Protein AF-A0A958XTE1-F1 (afdb_monomer_lite)

pLDDT: mean 89.42, std 10.59, range [41.0, 96.81]

Secondary structure (DSSP, 8-state):
------HHHHHHHHHHHHHHHHHH-HHHHHHHHHHHHHHHHHHHHHHHHHHHHS-----HHHHHHHHHHHHHHHHHHHHHHHHTTT--GGG--

Foldseek 3Di:
DPPPDDLVNVLVVLLVVLLVVCVVAVVVSVVCLVPVLVVLVVVLVVVVVVCVVPVPVDPVVVSSSSVSNNVSSVVSNVVSCVVVVNDHPVVVD

Radius of gyration: 15.78 Å; chains: 1; bounding box: 37×37×41 Å

Structure (mmCIF, N/CA/C/O backbone):
data_AF-A0A958XTE1-F1
#
_entry.id   AF-A0A958XTE1-F1
#
loop_
_atom_site.group_PDB
_atom_site.id
_atom_site.type_symbol
_atom_site.label_atom_id
_atom_site.label_alt_id
_atom_site.label_comp_id
_atom_site.label_asym_id
_atom_site.label_entity_id
_atom_site.label_seq_id
_atom_site.pdbx_PDB_ins_code
_atom_site.Cartn_x
_atom_site.Cartn_y
_atom_site.Cartn_z
_atom_site.occupancy
_atom_site.B_iso_or_equiv
_atom_site.auth_seq_id
_atom_site.auth_comp_id
_atom_site.auth_asym_id
_atom_site.auth_atom_id
_atom_site.pdbx_PDB_model_num
ATOM 1 N N . MET A 1 1 ? -6.980 25.183 2.218 1.00 41.00 1 MET A N 1
ATOM 2 C CA . MET A 1 1 ? -7.308 23.981 1.419 1.00 41.00 1 MET A CA 1
ATOM 3 C C . MET A 1 1 ? -8.043 22.988 2.307 1.00 41.00 1 MET A C 1
ATOM 5 O O . MET A 1 1 ? -7.420 22.388 3.170 1.00 41.00 1 MET A O 1
ATOM 9 N N . ASN A 1 2 ? -9.360 22.848 2.141 1.00 42.78 2 ASN A N 1
ATOM 10 C CA . ASN A 1 2 ? -10.143 21.822 2.838 1.00 42.78 2 ASN A CA 1
ATOM 11 C C . ASN A 1 2 ? -9.973 20.488 2.096 1.00 42.78 2 ASN A C 1
ATOM 13 O O . ASN A 1 2 ? -10.787 20.153 1.241 1.00 42.78 2 ASN A O 1
ATOM 17 N N . LEU A 1 3 ? -8.895 19.753 2.373 1.00 53.62 3 LEU A N 1
ATOM 18 C CA . LEU A 1 3 ? -8.659 18.437 1.774 1.00 53.62 3 LEU A CA 1
ATOM 19 C C . LEU A 1 3 ? -9.589 17.399 2.421 1.00 53.62 3 LEU A C 1
ATOM 21 O O . LEU A 1 3 ? -9.218 16.697 3.359 1.00 53.62 3 LEU A O 1
ATOM 25 N N . ARG A 1 4 ? -10.828 17.306 1.929 1.00 66.06 4 ARG A N 1
ATOM 26 C CA . ARG A 1 4 ? -11.702 16.154 2.184 1.00 66.06 4 ARG A CA 1
ATOM 27 C C . ARG A 1 4 ? -11.349 15.045 1.192 1.00 66.06 4 ARG A C 1
ATOM 29 O O . ARG A 1 4 ? -12.106 14.806 0.262 1.00 66.06 4 ARG A O 1
ATOM 36 N N . LEU A 1 5 ? -10.192 14.410 1.382 1.00 72.19 5 LEU A N 1
ATOM 37 C CA . LEU A 1 5 ? -9.776 13.295 0.530 1.00 72.19 5 LEU A CA 1
ATOM 38 C C . LEU A 1 5 ? -10.685 12.083 0.764 1.00 72.19 5 LEU A C 1
ATOM 40 O O . LEU A 1 5 ? -10.908 11.662 1.909 1.00 72.19 5 LEU A O 1
ATOM 44 N N . SER A 1 6 ? -11.219 11.542 -0.327 1.00 86.44 6 SER A N 1
ATOM 45 C CA . SER A 1 6 ? -11.983 10.295 -0.323 1.00 86.44 6 SER A CA 1
ATOM 46 C C . SER A 1 6 ? -11.068 9.110 0.000 1.00 86.44 6 SER A C 1
ATOM 48 O O . SER A 1 6 ? -9.875 9.133 -0.295 1.00 86.44 6 SER A O 1
ATOM 50 N N . LEU A 1 7 ? -11.621 8.038 0.577 1.00 85.56 7 LEU A N 1
ATOM 51 C CA . LEU A 1 7 ? -10.873 6.795 0.826 1.00 85.56 7 LEU A CA 1
ATOM 52 C C . LEU A 1 7 ? -10.244 6.237 -0.462 1.00 85.56 7 LEU A C 1
ATOM 54 O O . LEU A 1 7 ? -9.138 5.710 -0.421 1.00 85.56 7 LEU A O 1
ATOM 58 N N . LEU A 1 8 ? -10.927 6.405 -1.599 1.00 88.38 8 LEU A N 1
ATOM 59 C CA . LEU A 1 8 ? -10.429 5.981 -2.907 1.00 88.38 8 LEU A CA 1
ATOM 60 C C . LEU A 1 8 ? -9.219 6.814 -3.348 1.00 88.38 8 LEU A C 1
ATOM 62 O O . LEU A 1 8 ? -8.245 6.257 -3.836 1.00 88.38 8 LEU A O 1
ATOM 66 N N . GLU A 1 9 ? -9.248 8.132 -3.147 1.00 90.25 9 GLU A N 1
ATOM 67 C CA . GLU A 1 9 ? -8.130 9.014 -3.513 1.00 90.25 9 GLU A CA 1
ATOM 68 C C . GLU A 1 9 ? -6.883 8.706 -2.682 1.00 90.25 9 GLU A C 1
ATOM 70 O O . GLU A 1 9 ? -5.784 8.666 -3.226 1.00 90.25 9 GLU A O 1
ATOM 75 N N . ILE A 1 10 ? -7.058 8.434 -1.383 1.00 90.38 10 ILE A N 1
ATOM 76 C CA . ILE A 1 10 ? -5.962 8.020 -0.496 1.00 90.38 10 ILE A CA 1
ATOM 77 C C . ILE A 1 10 ? -5.350 6.711 -0.997 1.00 90.38 10 ILE A C 1
ATOM 79 O O . ILE A 1 10 ? -4.139 6.625 -1.164 1.00 90.38 10 ILE A O 1
ATOM 83 N N . PHE A 1 11 ? -6.191 5.723 -1.306 1.00 93.00 11 PHE A N 1
ATOM 84 C CA . PHE A 1 11 ? -5.736 4.447 -1.847 1.00 93.00 11 PHE A CA 1
ATOM 85 C C . PHE A 1 11 ? -4.972 4.608 -3.168 1.00 93.00 11 PHE A C 1
ATOM 87 O O . PHE A 1 11 ? -3.893 4.044 -3.325 1.00 93.00 11 PHE A O 1
ATOM 94 N N . LEU A 1 12 ? -5.488 5.407 -4.107 1.00 94.38 12 LEU A N 1
ATOM 95 C CA . LEU A 1 12 ? -4.805 5.658 -5.378 1.00 94.38 12 LEU A CA 1
ATOM 96 C C . LEU A 1 12 ? -3.457 6.356 -5.181 1.00 94.38 12 LEU A C 1
ATOM 98 O O . LEU A 1 12 ? -2.487 5.996 -5.844 1.00 94.38 12 LEU A O 1
ATOM 102 N N . LEU A 1 13 ? -3.378 7.326 -4.268 1.00 94.69 13 LEU A N 1
ATOM 103 C CA . LEU A 1 13 ? -2.116 7.983 -3.932 1.00 94.69 13 LEU A CA 1
ATOM 104 C C . LEU A 1 13 ? -1.103 6.989 -3.358 1.00 94.69 13 LEU A C 1
ATOM 106 O O . LEU A 1 13 ? 0.050 6.995 -3.784 1.00 94.69 13 LEU A O 1
ATOM 110 N N . GLU A 1 14 ? -1.523 6.108 -2.450 1.00 94.50 14 GLU A N 1
ATOM 111 C CA . GLU A 1 14 ? -0.654 5.057 -1.917 1.00 94.50 14 GLU A CA 1
ATOM 112 C C . GLU A 1 14 ? -0.174 4.100 -3.016 1.00 94.50 14 GLU A C 1
ATOM 114 O O . GLU A 1 14 ? 1.017 3.799 -3.077 1.00 94.50 14 GLU A O 1
ATOM 119 N N . VAL A 1 15 ? -1.058 3.678 -3.929 1.00 95.94 15 VAL A N 1
ATOM 120 C CA . VAL A 1 15 ? -0.692 2.830 -5.078 1.00 95.94 15 VAL A CA 1
ATOM 121 C C . VAL A 1 15 ? 0.357 3.514 -5.953 1.00 95.94 15 VAL A C 1
ATOM 123 O O . VAL A 1 15 ? 1.340 2.876 -6.330 1.00 95.94 15 VAL A O 1
ATOM 126 N N . ILE A 1 16 ? 0.191 4.808 -6.249 1.00 96.69 16 ILE A N 1
ATOM 127 C CA . ILE A 1 16 ? 1.156 5.585 -7.042 1.00 96.69 16 ILE A CA 1
ATOM 128 C C . ILE A 1 16 ? 2.516 5.631 -6.341 1.00 96.69 16 ILE A C 1
ATOM 130 O O . ILE A 1 16 ? 3.534 5.357 -6.973 1.00 96.69 16 ILE A O 1
ATOM 134 N N . VAL A 1 17 ? 2.544 5.935 -5.040 1.00 96.19 17 VAL A N 1
ATOM 135 C CA . VAL A 1 17 ? 3.790 5.965 -4.256 1.00 96.19 17 VAL A CA 1
ATOM 136 C C . VAL A 1 17 ? 4.481 4.604 -4.296 1.00 96.19 17 VAL A C 1
ATOM 138 O O . VAL A 1 17 ? 5.676 4.528 -4.575 1.00 96.19 17 VAL A O 1
ATOM 141 N N . TRP A 1 18 ? 3.732 3.521 -4.090 1.00 96.81 18 TRP A N 1
ATOM 142 C CA . TRP A 1 18 ? 4.281 2.172 -4.162 1.00 96.81 18 TRP A CA 1
ATOM 143 C C . TRP A 1 18 ? 4.778 1.810 -5.559 1.00 96.81 18 TRP A C 1
ATOM 145 O O . TRP A 1 18 ? 5.853 1.230 -5.675 1.00 96.81 18 TRP A O 1
ATOM 155 N N . LEU A 1 19 ? 4.065 2.186 -6.622 1.00 96.56 19 LEU A N 1
ATOM 156 C CA . LEU A 1 19 ? 4.516 1.959 -7.997 1.00 96.56 19 LEU A CA 1
ATOM 157 C C . LEU A 1 19 ? 5.843 2.664 -8.283 1.00 96.56 19 LEU A C 1
ATOM 159 O O . LEU A 1 19 ? 6.711 2.074 -8.918 1.00 96.56 19 LEU A O 1
ATOM 163 N N . VAL A 1 20 ? 6.031 3.887 -7.782 1.00 96.81 20 VAL A N 1
ATOM 164 C CA . VAL A 1 20 ? 7.320 4.586 -7.893 1.00 96.81 20 VAL A CA 1
ATOM 165 C C . VAL A 1 20 ? 8.426 3.785 -7.201 1.00 96.81 20 VAL A C 1
ATOM 167 O O . VAL A 1 20 ? 9.489 3.609 -7.784 1.00 96.81 20 VAL A O 1
ATOM 170 N N . ILE A 1 21 ? 8.179 3.238 -6.007 1.00 96.12 21 ILE A N 1
ATOM 171 C CA . ILE A 1 21 ? 9.163 2.401 -5.296 1.00 96.12 21 ILE A CA 1
ATOM 172 C C . ILE A 1 21 ? 9.497 1.138 -6.107 1.00 96.12 21 ILE A C 1
ATOM 174 O O . ILE A 1 21 ? 10.674 0.835 -6.293 1.00 96.12 21 ILE A O 1
ATOM 178 N N . TRP A 1 22 ? 8.482 0.450 -6.639 1.00 95.81 22 TRP A N 1
ATOM 179 C CA . TRP A 1 22 ? 8.641 -0.725 -7.507 1.00 95.81 22 TRP A CA 1
ATOM 180 C C . TRP A 1 22 ? 9.454 -0.429 -8.773 1.00 95.81 22 TRP A C 1
ATOM 182 O O . TRP A 1 22 ? 10.293 -1.233 -9.166 1.00 95.81 22 TRP A O 1
ATOM 192 N N . LEU A 1 23 ? 9.246 0.737 -9.389 1.00 93.88 23 LEU A N 1
ATOM 193 C CA . LEU A 1 23 ? 9.986 1.174 -10.576 1.00 93.88 23 LEU A CA 1
ATOM 194 C C . LEU A 1 23 ? 11.437 1.570 -10.269 1.00 93.88 23 LEU A C 1
ATOM 196 O O . LEU A 1 23 ? 12.297 1.412 -11.131 1.00 93.88 23 LEU A O 1
ATOM 200 N N . LEU A 1 24 ? 11.712 2.103 -9.074 1.00 95.19 24 LEU A N 1
ATOM 201 C CA . LEU A 1 24 ? 13.060 2.509 -8.670 1.00 95.19 24 LEU A CA 1
ATOM 202 C C . LEU A 1 24 ? 13.937 1.312 -8.295 1.00 95.19 24 LEU A C 1
ATOM 204 O O . LEU A 1 24 ? 15.110 1.274 -8.663 1.00 95.19 24 LEU A O 1
ATOM 208 N N . ASN A 1 25 ? 13.395 0.374 -7.515 1.00 94.38 25 ASN A N 1
ATOM 209 C CA . ASN A 1 25 ? 14.114 -0.817 -7.078 1.00 94.38 25 ASN A CA 1
ATOM 210 C C . ASN A 1 25 ? 13.123 -1.916 -6.669 1.00 94.38 25 ASN A C 1
ATOM 212 O O . ASN A 1 25 ? 12.522 -1.875 -5.593 1.00 94.38 25 ASN A O 1
ATOM 216 N N . ASP A 1 26 ? 12.987 -2.921 -7.523 1.00 94.38 26 ASP A N 1
ATOM 217 C CA . ASP A 1 26 ? 12.063 -4.041 -7.367 1.00 94.38 26 ASP A CA 1
ATOM 218 C C . ASP A 1 26 ? 12.423 -4.957 -6.185 1.00 94.38 26 ASP A C 1
ATOM 220 O O . ASP A 1 26 ? 11.530 -5.442 -5.487 1.00 94.38 26 ASP A O 1
ATOM 224 N N . TYR A 1 27 ? 13.713 -5.137 -5.886 1.00 94.56 27 TYR A N 1
ATOM 225 C CA . TYR A 1 27 ? 14.170 -5.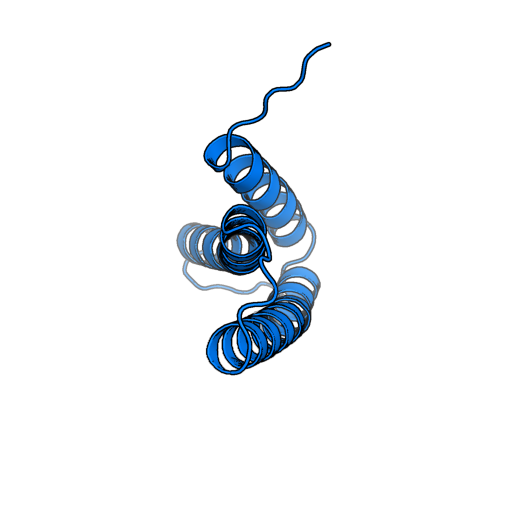887 -4.711 1.00 94.56 27 TYR A CA 1
ATOM 226 C C . TYR A 1 27 ? 13.727 -5.222 -3.401 1.00 94.56 27 TYR A C 1
ATOM 228 O O . TYR A 1 27 ? 13.084 -5.848 -2.552 1.00 94.56 27 TYR A O 1
ATOM 236 N N . MET A 1 28 ? 14.018 -3.928 -3.246 1.00 95.75 28 MET A N 1
ATOM 237 C CA . MET A 1 28 ? 13.607 -3.158 -2.071 1.00 95.75 28 MET A CA 1
ATOM 238 C C . MET A 1 28 ? 12.083 -3.082 -1.963 1.00 95.75 28 MET A C 1
ATOM 240 O O . MET A 1 28 ? 11.541 -3.256 -0.871 1.00 95.75 28 MET A O 1
ATOM 244 N N . ALA A 1 29 ? 11.386 -2.867 -3.081 1.00 95.69 29 ALA A N 1
ATOM 245 C CA . ALA A 1 29 ? 9.929 -2.821 -3.117 1.00 95.69 29 ALA A CA 1
ATOM 246 C C . ALA A 1 29 ? 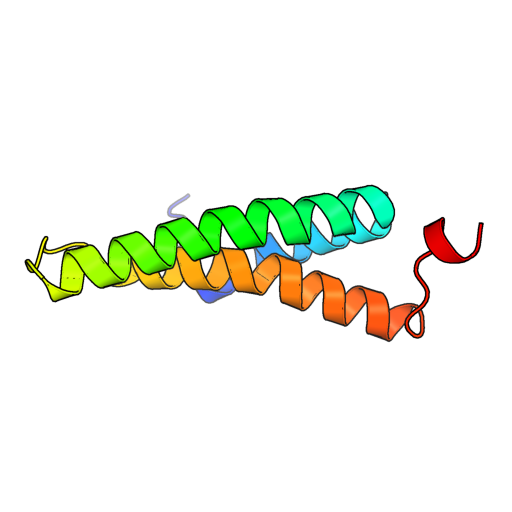9.300 -4.144 -2.666 1.00 95.69 29 ALA A C 1
ATOM 248 O O . ALA A 1 29 ? 8.355 -4.137 -1.874 1.00 95.69 29 ALA A O 1
ATOM 249 N N . THR A 1 30 ? 9.860 -5.272 -3.109 1.00 94.81 30 THR A N 1
ATOM 250 C CA . THR A 1 30 ? 9.428 -6.613 -2.704 1.00 94.81 30 THR A CA 1
ATOM 251 C C . THR A 1 30 ? 9.596 -6.797 -1.196 1.00 94.81 30 THR A C 1
ATOM 253 O O . THR A 1 30 ? 8.631 -7.124 -0.503 1.00 94.81 30 THR A O 1
ATOM 256 N N . LEU A 1 31 ? 10.788 -6.515 -0.657 1.00 95.69 31 LEU A N 1
ATOM 257 C CA . LEU A 1 31 ? 11.062 -6.637 0.779 1.00 95.69 31 LEU A CA 1
ATOM 258 C C . LEU A 1 31 ? 10.131 -5.767 1.629 1.00 95.69 31 LEU A C 1
ATOM 260 O O . LEU A 1 31 ? 9.586 -6.238 2.632 1.00 95.69 31 LEU A O 1
ATOM 264 N N . LEU A 1 32 ? 9.928 -4.511 1.227 1.00 95.94 32 LEU A N 1
ATOM 265 C CA . LEU A 1 32 ? 9.046 -3.583 1.929 1.00 95.94 32 LEU A CA 1
ATOM 266 C C . LEU A 1 32 ? 7.585 -4.034 1.854 1.00 95.94 32 LEU A C 1
ATOM 268 O O . LEU A 1 32 ? 6.902 -4.002 2.874 1.00 95.94 32 LEU A O 1
ATOM 272 N N . THR A 1 33 ? 7.123 -4.498 0.690 1.00 95.31 33 THR A N 1
ATOM 273 C CA . THR A 1 33 ? 5.755 -5.003 0.496 1.00 95.31 33 THR A CA 1
ATOM 274 C C . THR A 1 33 ? 5.468 -6.169 1.438 1.00 95.31 33 THR A C 1
ATOM 276 O O . THR A 1 33 ? 4.464 -6.151 2.148 1.00 95.31 33 THR A O 1
ATOM 279 N N . PHE A 1 34 ? 6.370 -7.152 1.515 1.00 95.62 34 PHE A N 1
ATOM 280 C CA . PHE A 1 34 ? 6.196 -8.295 2.414 1.00 95.62 34 PHE A CA 1
ATOM 281 C C . PHE A 1 34 ? 6.302 -7.904 3.889 1.00 95.62 34 PHE A C 1
ATOM 283 O O . PHE A 1 34 ? 5.456 -8.302 4.688 1.00 95.62 34 PHE A O 1
ATOM 290 N N . THR A 1 35 ? 7.311 -7.114 4.259 1.00 96.06 35 THR A N 1
ATOM 291 C CA . THR A 1 35 ? 7.582 -6.792 5.667 1.00 96.06 35 THR A CA 1
ATOM 292 C C . THR A 1 35 ? 6.517 -5.862 6.239 1.00 96.06 35 THR A C 1
ATOM 294 O O . THR A 1 35 ? 5.908 -6.170 7.263 1.00 96.06 35 THR A O 1
ATOM 297 N N . LEU A 1 36 ? 6.243 -4.740 5.566 1.00 94.69 36 LEU A N 1
ATOM 298 C CA . LEU A 1 36 ? 5.221 -3.794 6.012 1.00 94.69 36 LEU A CA 1
ATOM 299 C C . LEU A 1 36 ? 3.826 -4.400 5.877 1.00 94.69 36 LEU A C 1
ATOM 301 O O . LEU A 1 36 ? 3.026 -4.259 6.797 1.00 94.69 36 LEU A O 1
ATOM 305 N N . GLY A 1 37 ? 3.554 -5.133 4.793 1.00 94.12 37 GLY A N 1
ATOM 306 C CA . GLY A 1 37 ? 2.290 -5.842 4.615 1.00 94.12 37 GLY A CA 1
ATOM 307 C C . GLY A 1 37 ? 2.011 -6.813 5.761 1.00 94.12 37 GLY A C 1
ATOM 308 O O . GLY A 1 37 ? 0.930 -6.769 6.343 1.00 94.12 37 GLY A O 1
ATOM 309 N N . ALA A 1 38 ? 2.995 -7.629 6.154 1.00 95.00 38 ALA A N 1
ATOM 310 C CA . ALA A 1 38 ? 2.855 -8.562 7.271 1.00 95.00 38 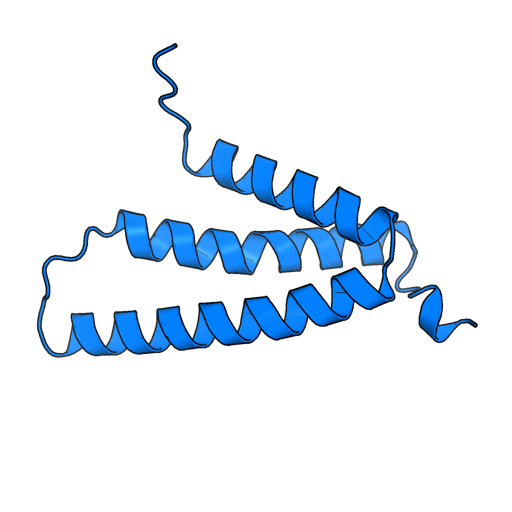ALA A CA 1
ATOM 311 C C . ALA A 1 38 ? 2.644 -7.849 8.616 1.00 95.00 38 ALA A C 1
ATOM 313 O O . ALA A 1 38 ? 1.769 -8.247 9.385 1.00 95.00 38 ALA A O 1
ATOM 314 N N . ILE A 1 39 ? 3.402 -6.780 8.892 1.00 96.00 39 ILE A N 1
ATOM 315 C CA . ILE A 1 39 ? 3.260 -5.996 10.129 1.00 96.00 39 ILE A CA 1
ATOM 316 C C . ILE A 1 39 ? 1.865 -5.372 10.209 1.00 96.00 39 ILE A C 1
ATOM 318 O O . ILE A 1 39 ? 1.167 -5.547 11.207 1.00 96.00 39 ILE A O 1
ATOM 322 N N . VAL A 1 40 ? 1.437 -4.665 9.161 1.00 94.94 40 VAL A N 1
ATOM 323 C CA . VAL A 1 40 ? 0.137 -3.982 9.142 1.00 94.94 40 VAL A CA 1
ATOM 324 C C . VAL A 1 40 ? -1.004 -4.996 9.191 1.00 94.94 40 VAL A C 1
ATOM 326 O O . VAL A 1 40 ? -1.980 -4.771 9.904 1.00 94.94 40 VAL A O 1
ATOM 329 N N . LEU A 1 41 ? -0.870 -6.143 8.519 1.00 95.06 41 LEU A N 1
ATOM 330 C CA . LEU A 1 41 ? -1.843 -7.231 8.602 1.00 95.06 41 LEU A CA 1
ATOM 331 C C . LEU A 1 41 ? -1.947 -7.795 10.022 1.00 95.06 41 LEU A C 1
ATOM 333 O O . LEU A 1 41 ? -3.057 -7.970 10.519 1.00 95.06 41 LEU A O 1
ATOM 337 N N . ALA A 1 42 ? -0.823 -8.040 10.700 1.00 96.06 42 ALA A N 1
ATOM 338 C CA . ALA A 1 42 ? -0.826 -8.520 12.080 1.00 96.06 42 ALA A CA 1
ATOM 339 C C . ALA A 1 42 ? -1.503 -7.512 13.021 1.00 96.06 42 ALA A C 1
ATOM 341 O O . ALA A 1 42 ? -2.358 -7.890 13.823 1.00 96.06 42 ALA A O 1
ATOM 342 N N . VAL A 1 43 ? -1.184 -6.222 12.875 1.00 94.75 43 VAL A N 1
ATOM 343 C CA . VAL A 1 43 ? -1.832 -5.141 13.632 1.00 94.75 43 VAL A CA 1
ATOM 344 C C . VAL A 1 43 ? -3.334 -5.096 13.351 1.00 94.75 43 VAL A C 1
ATOM 346 O O . VAL A 1 43 ? -4.124 -5.013 14.289 1.00 94.75 43 VAL A O 1
ATOM 349 N N . LEU A 1 44 ? -3.746 -5.206 12.085 1.00 93.88 44 LEU A N 1
ATOM 350 C CA . LEU A 1 44 ? -5.153 -5.231 11.691 1.00 93.88 44 LEU A CA 1
ATOM 351 C C . LEU A 1 44 ? -5.893 -6.420 12.316 1.00 93.88 44 LEU A C 1
ATOM 353 O O . LEU A 1 44 ? -6.985 -6.242 12.850 1.00 93.88 44 LEU A O 1
ATOM 357 N N . VAL A 1 45 ? -5.298 -7.615 12.294 1.00 94.75 45 VAL A N 1
ATOM 358 C CA . VAL A 1 45 ? -5.877 -8.821 12.905 1.00 94.75 45 VAL A CA 1
ATOM 359 C C . VAL A 1 45 ? -6.033 -8.646 14.414 1.00 94.75 45 VAL A C 1
ATOM 361 O O . VAL A 1 45 ? -7.118 -8.887 14.939 1.00 94.75 45 VAL A O 1
ATOM 364 N N . ILE A 1 46 ? -4.997 -8.170 15.110 1.00 94.06 46 ILE A N 1
ATOM 365 C CA . ILE A 1 46 ? -5.057 -7.923 16.558 1.00 94.06 46 ILE A CA 1
ATOM 366 C C . ILE A 1 46 ? -6.137 -6.885 16.883 1.00 94.06 46 ILE A C 1
ATOM 368 O O . ILE A 1 46 ? -6.930 -7.093 17.799 1.00 94.06 46 ILE A O 1
ATOM 372 N N . ALA A 1 47 ? -6.217 -5.799 16.109 1.00 91.44 47 ALA A N 1
ATOM 373 C CA . ALA A 1 47 ? -7.230 -4.765 16.293 1.00 91.44 47 ALA A CA 1
ATOM 374 C C . ALA A 1 47 ? -8.656 -5.298 16.068 1.00 91.44 47 ALA A C 1
ATOM 376 O O . ALA A 1 47 ? -9.571 -4.935 16.807 1.00 91.44 47 ALA A O 1
ATOM 377 N N . LEU A 1 48 ? -8.857 -6.173 15.076 1.00 91.56 48 LEU A N 1
ATOM 378 C CA . LEU A 1 48 ? -10.151 -6.814 14.819 1.00 91.56 48 LEU A CA 1
ATOM 379 C C . LEU A 1 48 ? -10.544 -7.776 15.945 1.00 91.56 48 LEU A C 1
ATOM 381 O O . LEU A 1 48 ? -11.705 -7.791 16.346 1.00 91.56 48 LEU A O 1
ATOM 385 N N . ILE A 1 49 ? -9.588 -8.545 16.475 1.00 93.44 49 ILE A N 1
ATOM 386 C CA . ILE A 1 49 ? -9.813 -9.430 17.626 1.00 93.44 49 ILE A CA 1
ATOM 387 C C . ILE A 1 49 ? -10.191 -8.603 18.861 1.00 93.44 49 ILE A C 1
ATOM 389 O O . ILE A 1 49 ? -11.170 -8.925 19.530 1.00 93.44 49 ILE A O 1
ATOM 393 N N . ALA A 1 50 ? -9.460 -7.519 19.138 1.00 90.94 50 ALA A N 1
ATOM 394 C CA . ALA A 1 50 ? -9.740 -6.639 20.269 1.00 90.94 50 ALA A CA 1
ATOM 395 C C . ALA A 1 50 ? -11.152 -6.035 20.186 1.00 90.94 50 ALA A C 1
ATOM 397 O O . ALA A 1 50 ? -11.915 -6.143 21.142 1.00 90.94 50 ALA A O 1
ATOM 398 N N . GLU A 1 51 ? -11.534 -5.494 19.023 1.00 90.44 51 GLU A N 1
ATOM 399 C CA . GLU A 1 51 ? -12.871 -4.924 18.794 1.00 90.44 51 GLU A CA 1
ATOM 400 C C . GLU A 1 51 ? -13.994 -5.975 18.877 1.00 90.44 51 GLU A C 1
ATOM 402 O O . GLU A 1 51 ? -15.130 -5.643 19.226 1.00 90.44 51 GLU A O 1
ATOM 407 N N . ALA A 1 52 ? -13.698 -7.242 18.561 1.00 88.56 52 ALA A N 1
ATOM 408 C CA . ALA A 1 52 ? -14.651 -8.345 18.674 1.00 88.56 52 ALA A CA 1
ATOM 409 C C . ALA A 1 52 ? -14.894 -8.787 20.128 1.00 88.56 52 ALA A C 1
ATOM 411 O O . ALA A 1 52 ? -16.009 -9.199 20.446 1.00 88.56 52 ALA A O 1
ATOM 412 N N . ILE A 1 53 ? -13.878 -8.703 20.995 1.00 91.75 53 ILE A N 1
ATOM 413 C CA . ILE A 1 53 ? -13.985 -9.060 22.420 1.00 91.75 53 ILE A CA 1
ATOM 414 C C . ILE A 1 53 ? -14.682 -7.940 23.193 1.00 91.75 53 ILE A C 1
ATOM 416 O O . ILE A 1 53 ? -15.672 -8.176 23.885 1.00 91.75 53 ILE A O 1
ATOM 420 N N . GLU A 1 54 ? -14.187 -6.714 23.051 1.00 87.69 54 GLU A N 1
ATOM 421 C CA . GLU A 1 54 ? -14.744 -5.538 23.700 1.00 87.69 54 GLU A CA 1
ATOM 422 C C . GLU A 1 54 ? -14.877 -4.433 22.658 1.00 87.69 54 GLU A C 1
ATOM 424 O O . GLU A 1 54 ? -13.891 -3.997 22.065 1.00 87.69 54 GLU A O 1
ATOM 429 N N . ARG A 1 55 ? -16.112 -3.974 22.414 1.00 77.50 55 ARG A N 1
ATOM 430 C CA . ARG A 1 55 ? -16.361 -2.895 21.452 1.00 77.50 55 ARG A CA 1
ATOM 431 C C . ARG A 1 55 ? -15.705 -1.611 21.948 1.00 77.50 55 ARG A C 1
ATOM 433 O O . ARG A 1 55 ? -16.317 -0.825 22.672 1.00 77.50 55 ARG A O 1
ATOM 440 N N . SER A 1 56 ? -14.485 -1.371 21.490 1.00 67.69 56 SER A N 1
ATOM 441 C CA . SER A 1 56 ? -13.650 -0.229 21.851 1.00 67.69 56 SER A CA 1
ATOM 442 C C . SER A 1 56 ? -14.104 1.080 21.184 1.00 67.69 56 SER A C 1
ATOM 444 O O . SER A 1 56 ? -13.494 2.131 21.373 1.00 67.69 56 SER A O 1
ATOM 446 N N . LYS A 1 57 ? -15.221 1.044 20.431 1.00 74.88 57 LYS A N 1
ATOM 447 C CA . LYS A 1 57 ? -15.794 2.162 19.655 1.00 74.88 57 LYS A CA 1
ATOM 448 C C . LYS A 1 57 ? -14.805 2.740 18.639 1.00 74.88 57 LYS A C 1
ATOM 450 O O . LYS A 1 57 ? -14.957 3.891 18.222 1.00 74.88 57 LYS A O 1
ATOM 455 N N . VAL A 1 58 ? -13.819 1.952 18.205 1.00 76.56 58 VAL A N 1
ATOM 456 C CA . VAL A 1 58 ? -12.878 2.387 17.175 1.00 76.56 58 VAL A CA 1
ATOM 457 C C . VAL A 1 58 ? -13.664 2.654 15.887 1.00 76.56 58 VAL A C 1
ATOM 459 O O . VAL A 1 58 ? -14.441 1.809 15.430 1.00 76.56 58 VAL A O 1
ATOM 462 N N . PRO A 1 59 ? -13.521 3.847 15.285 1.00 83.31 59 PRO A N 1
ATOM 463 C CA . PRO A 1 59 ? -14.283 4.202 14.102 1.00 83.31 59 PRO A CA 1
ATOM 464 C C . PRO A 1 59 ? -13.953 3.238 12.964 1.00 83.31 59 PRO A C 1
ATOM 466 O O . PRO A 1 59 ? -12.788 3.033 12.627 1.00 83.31 59 PRO A O 1
ATOM 469 N N . ARG A 1 60 ? -14.988 2.709 12.296 1.00 82.94 60 ARG A N 1
ATOM 470 C CA . ARG A 1 60 ? -14.844 1.764 11.169 1.00 82.94 60 ARG A CA 1
ATOM 471 C C . ARG A 1 60 ? -13.860 2.248 10.103 1.00 82.94 60 ARG A C 1
ATOM 473 O O . ARG A 1 60 ? -13.193 1.432 9.476 1.00 82.94 60 ARG A O 1
ATOM 480 N N . ARG A 1 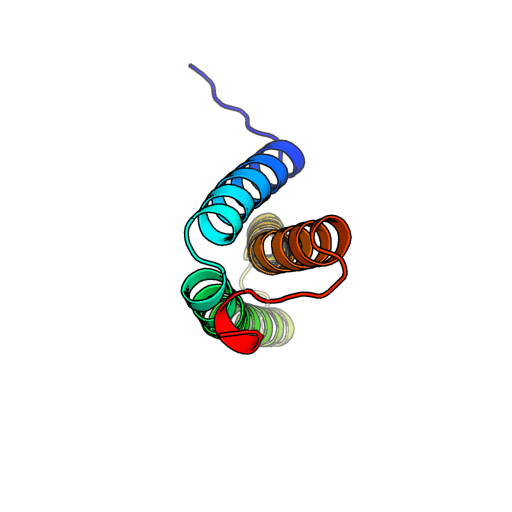61 ? -13.735 3.566 9.925 1.00 84.06 61 ARG A N 1
ATOM 481 C CA . ARG A 1 61 ? -12.789 4.197 8.997 1.00 84.06 61 ARG A CA 1
ATOM 482 C C . ARG A 1 61 ? -11.334 3.767 9.231 1.00 84.06 61 ARG A C 1
ATOM 484 O O . ARG A 1 61 ? -10.615 3.613 8.255 1.00 84.06 61 ARG A O 1
ATOM 491 N N . TYR A 1 62 ? -10.921 3.532 10.476 1.00 86.75 62 TYR A N 1
ATOM 492 C CA . TYR A 1 62 ? -9.571 3.064 10.808 1.00 86.75 62 TYR A CA 1
ATOM 493 C C . TYR A 1 62 ? -9.266 1.700 10.173 1.00 86.75 62 TYR A C 1
ATOM 495 O O . TYR A 1 62 ? -8.273 1.559 9.465 1.00 86.75 62 TYR A O 1
ATOM 503 N N . PHE A 1 63 ? -10.176 0.734 10.329 1.00 88.75 63 PHE A N 1
ATOM 504 C 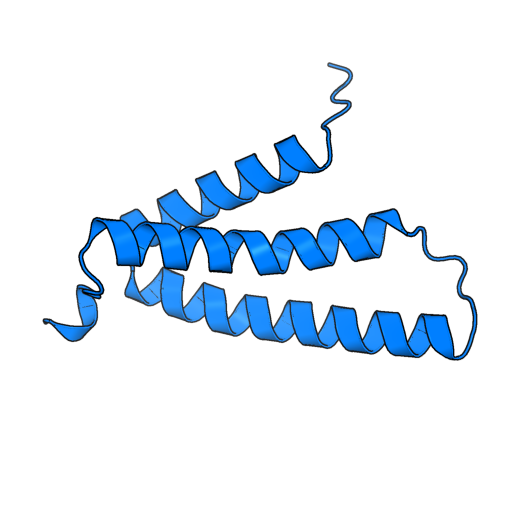CA . PHE A 1 63 ? -10.044 -0.594 9.724 1.00 88.75 63 PHE A CA 1
ATOM 505 C C . PHE A 1 63 ? -10.009 -0.537 8.193 1.00 88.75 63 PHE A C 1
ATOM 507 O O . PHE A 1 63 ? -9.241 -1.264 7.573 1.00 88.75 63 PHE A O 1
ATOM 514 N N . HIS A 1 64 ? -10.792 0.359 7.580 1.00 90.12 64 HIS A N 1
ATOM 515 C CA . HIS A 1 64 ? -10.767 0.540 6.126 1.00 90.12 64 HIS A CA 1
ATOM 516 C C . HIS A 1 64 ? -9.425 1.105 5.655 1.00 90.12 64 HIS A C 1
ATOM 518 O O . HIS A 1 64 ? -8.873 0.600 4.690 1.00 90.12 64 HIS A O 1
ATOM 524 N N . ILE A 1 65 ? -8.877 2.113 6.342 1.00 89.81 65 ILE A N 1
ATOM 525 C CA . ILE A 1 65 ? -7.573 2.691 5.985 1.00 89.81 65 ILE A CA 1
ATOM 526 C C . ILE A 1 65 ? -6.460 1.647 6.128 1.00 89.81 65 ILE A C 1
ATOM 528 O O . ILE A 1 65 ? -5.644 1.520 5.225 1.00 89.81 65 ILE A O 1
ATOM 532 N N . MET A 1 66 ? -6.456 0.854 7.205 1.00 91.88 66 MET A N 1
ATOM 533 C CA . MET A 1 66 ? -5.460 -0.213 7.373 1.00 91.88 66 MET A CA 1
ATOM 534 C C . MET A 1 66 ? -5.585 -1.323 6.327 1.00 91.88 66 MET A C 1
ATOM 536 O O . MET A 1 66 ? -4.580 -1.843 5.858 1.00 91.88 66 MET A O 1
ATOM 540 N N . ALA A 1 67 ? -6.804 -1.688 5.929 1.00 92.12 67 ALA A N 1
ATOM 541 C CA . ALA A 1 67 ? -6.985 -2.640 4.840 1.00 92.12 67 ALA A CA 1
ATOM 542 C C . ALA A 1 67 ? -6.479 -2.064 3.506 1.00 92.12 67 ALA A C 1
ATOM 544 O O . ALA A 1 67 ? -5.793 -2.757 2.757 1.00 92.12 67 ALA A O 1
ATOM 545 N N . LEU A 1 68 ? -6.774 -0.791 3.225 1.00 92.81 68 LEU A N 1
ATOM 546 C CA . LEU A 1 68 ? -6.311 -0.110 2.014 1.00 92.81 68 LEU A CA 1
ATOM 547 C C . LEU A 1 68 ? -4.784 -0.008 1.958 1.00 92.81 68 LEU A C 1
ATOM 549 O O . LEU A 1 68 ? -4.226 -0.236 0.889 1.00 92.81 68 LEU A O 1
ATOM 553 N N . SER A 1 69 ? -4.112 0.223 3.087 1.00 90.75 69 SER A N 1
ATOM 554 C CA . SER A 1 69 ? -2.649 0.316 3.132 1.00 90.75 69 SER A CA 1
ATOM 555 C C . SER A 1 69 ? -1.922 -1.015 2.976 1.00 90.75 69 SER A C 1
ATOM 557 O O . SER A 1 69 ? -0.753 -1.030 2.597 1.00 90.75 69 SER A O 1
ATOM 559 N N . ILE A 1 70 ? -2.604 -2.141 3.203 1.00 93.56 70 ILE A N 1
ATOM 560 C CA . ILE A 1 70 ? -2.117 -3.473 2.815 1.00 93.56 70 ILE A CA 1
ATOM 561 C C . ILE A 1 70 ? -2.391 -3.714 1.327 1.00 93.56 70 ILE A C 1
ATOM 563 O O . ILE A 1 70 ? -1.546 -4.247 0.609 1.00 93.56 70 ILE A O 1
ATOM 567 N N . LEU A 1 71 ? -3.572 -3.318 0.846 1.00 94.69 71 LEU A N 1
ATOM 568 C CA . LEU A 1 71 ? -3.961 -3.520 -0.547 1.00 94.69 71 LEU A CA 1
ATOM 569 C C . LEU A 1 71 ? -3.120 -2.690 -1.517 1.00 94.69 71 LEU A C 1
ATOM 571 O O . LEU A 1 71 ? -2.820 -3.179 -2.598 1.00 94.69 71 LEU A O 1
ATOM 575 N N . ALA A 1 72 ? -2.727 -1.470 -1.157 1.00 95.62 72 ALA A N 1
ATOM 576 C CA . ALA A 1 72 ? -1.967 -0.586 -2.034 1.00 95.62 72 ALA A CA 1
ATOM 577 C C . ALA A 1 72 ? -0.635 -1.206 -2.510 1.00 95.62 72 ALA A C 1
ATOM 579 O O . ALA A 1 72 ? -0.478 -1.363 -3.722 1.00 95.62 72 ALA A O 1
ATOM 580 N N . PRO A 1 73 ? 0.289 -1.647 -1.627 1.00 95.31 73 PRO A N 1
ATOM 581 C CA . PRO A 1 73 ? 1.521 -2.309 -2.057 1.00 95.31 73 PRO A CA 1
ATOM 582 C C . PRO A 1 73 ? 1.270 -3.603 -2.832 1.00 95.31 73 PRO A C 1
ATOM 584 O O . PRO A 1 73 ? 1.983 -3.875 -3.795 1.00 95.31 73 PRO A O 1
ATOM 587 N N . LEU A 1 74 ? 0.251 -4.386 -2.455 1.00 95.50 74 LEU A N 1
ATOM 588 C CA . LEU A 1 74 ? -0.105 -5.620 -3.162 1.00 95.50 74 LEU A CA 1
ATOM 589 C C . 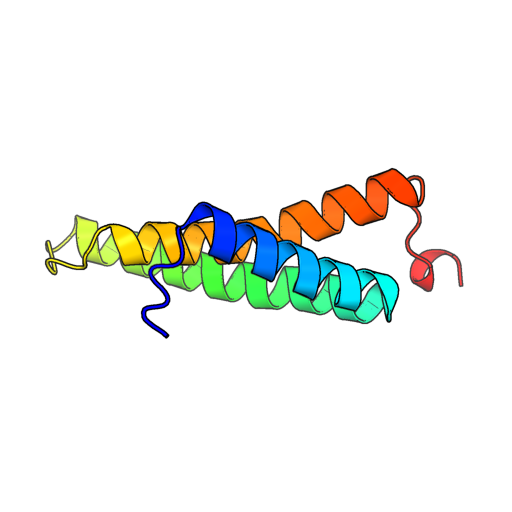LEU A 1 74 ? -0.583 -5.340 -4.589 1.00 95.50 74 LEU A C 1
ATOM 591 O O . LEU A 1 74 ? -0.146 -5.997 -5.530 1.00 95.50 74 LEU A O 1
ATOM 595 N N . VAL A 1 75 ? -1.457 -4.349 -4.765 1.00 96.69 75 VAL A N 1
ATOM 596 C CA . VAL A 1 75 ? -1.951 -3.938 -6.082 1.00 96.69 75 VAL A CA 1
ATOM 597 C C . VAL A 1 75 ? -0.808 -3.386 -6.926 1.00 96.69 75 VAL A C 1
ATOM 599 O O . VAL A 1 75 ? -0.682 -3.772 -8.086 1.00 96.69 75 VAL A O 1
ATOM 602 N N . SER A 1 76 ? 0.072 -2.562 -6.355 1.00 96.06 76 SER A N 1
ATOM 603 C CA . SER A 1 76 ? 1.256 -2.066 -7.062 1.00 96.06 76 SER A CA 1
ATOM 604 C C . SER A 1 76 ? 2.195 -3.197 -7.488 1.00 96.06 76 SER A C 1
ATOM 606 O O . SER A 1 76 ? 2.669 -3.183 -8.621 1.00 96.06 76 SER A O 1
ATOM 608 N N . ALA A 1 77 ? 2.405 -4.207 -6.637 1.00 94.50 77 ALA A N 1
ATOM 609 C CA . ALA A 1 77 ? 3.190 -5.394 -6.971 1.00 94.50 77 ALA A CA 1
ATOM 610 C C . ALA A 1 77 ? 2.577 -6.175 -8.142 1.00 94.50 77 ALA A C 1
ATOM 612 O O . ALA A 1 77 ? 3.274 -6.523 -9.092 1.00 94.50 77 ALA A O 1
ATOM 613 N N . VAL A 1 78 ? 1.259 -6.409 -8.109 1.00 95.81 78 VAL A N 1
ATOM 614 C CA . VAL A 1 78 ? 0.533 -7.092 -9.193 1.00 95.81 78 VAL A CA 1
ATOM 615 C C . VAL A 1 78 ? 0.638 -6.309 -10.501 1.00 95.81 78 VAL A C 1
ATOM 617 O O . VAL A 1 78 ? 0.923 -6.903 -11.537 1.00 95.81 78 VAL A O 1
ATOM 620 N N . ILE A 1 79 ? 0.450 -4.986 -10.463 1.00 96.00 79 ILE A N 1
ATOM 621 C CA . ILE A 1 79 ? 0.578 -4.118 -11.642 1.00 96.00 79 ILE A CA 1
ATOM 622 C C . ILE A 1 79 ? 1.998 -4.189 -12.207 1.00 96.00 79 ILE A C 1
ATOM 624 O O . ILE A 1 79 ? 2.163 -4.384 -13.409 1.00 96.00 79 ILE A O 1
ATOM 628 N N . TYR A 1 80 ? 3.017 -4.060 -11.354 1.00 94.81 80 TYR A N 1
ATOM 629 C CA . TYR A 1 80 ? 4.415 -4.134 -11.770 1.00 94.81 80 TYR A CA 1
ATOM 630 C C . TYR A 1 80 ? 4.720 -5.479 -12.441 1.00 94.81 80 TYR A C 1
ATOM 632 O O . TYR A 1 80 ? 5.164 -5.515 -13.587 1.00 94.81 80 TYR A O 1
ATOM 640 N N . LEU A 1 81 ? 4.397 -6.591 -11.776 1.00 93.94 81 LEU A N 1
ATOM 641 C CA . LEU A 1 81 ? 4.622 -7.930 -12.317 1.00 93.94 81 LEU A CA 1
ATOM 642 C C . LEU A 1 81 ? 3.861 -8.151 -13.626 1.00 93.94 81 LEU A C 1
ATOM 644 O O . LEU A 1 81 ? 4.399 -8.763 -14.542 1.00 93.94 81 LEU A O 1
ATOM 648 N N . PHE A 1 82 ? 2.640 -7.634 -13.756 1.00 95.25 82 PHE A N 1
ATOM 649 C CA . PHE A 1 82 ? 1.880 -7.737 -14.999 1.00 95.25 82 PHE A CA 1
ATOM 650 C C . PHE A 1 82 ? 2.560 -6.989 -16.159 1.00 95.25 82 PHE A C 1
ATOM 652 O O . PHE A 1 82 ? 2.640 -7.522 -17.263 1.00 95.25 82 PHE A O 1
ATOM 659 N N . ILE A 1 83 ? 3.096 -5.789 -15.909 1.00 94.06 83 ILE A N 1
ATOM 660 C CA . ILE A 1 83 ? 3.787 -4.973 -16.922 1.00 94.06 83 ILE A CA 1
ATOM 661 C C . ILE A 1 83 ? 5.112 -5.615 -17.354 1.00 94.06 83 ILE A C 1
ATOM 663 O O . ILE A 1 83 ? 5.422 -5.639 -18.544 1.00 94.06 83 ILE A O 1
ATOM 667 N N . PHE A 1 84 ? 5.881 -6.157 -16.408 1.00 92.19 84 PHE A N 1
ATOM 668 C CA . PHE A 1 84 ? 7.199 -6.746 -16.668 1.00 92.19 84 PHE A CA 1
ATOM 669 C C . PHE A 1 84 ? 7.155 -8.261 -16.939 1.00 92.19 84 PHE A C 1
ATOM 671 O O . PHE A 1 84 ? 8.193 -8.913 -16.988 1.00 92.19 84 PHE A O 1
ATOM 678 N N . GLY A 1 85 ? 5.970 -8.847 -17.144 1.00 89.81 85 GLY A N 1
ATOM 679 C CA . GLY A 1 85 ? 5.827 -10.260 -17.520 1.00 89.81 85 GLY A CA 1
ATOM 680 C C . GLY A 1 85 ? 6.238 -11.250 -16.423 1.00 89.81 85 GLY A C 1
ATOM 681 O O . GLY A 1 85 ? 6.755 -12.321 -16.722 1.00 89.81 85 GLY A O 1
ATOM 682 N N . GLY A 1 86 ? 6.042 -10.884 -15.157 1.00 86.50 86 GLY A N 1
ATOM 683 C CA . GLY A 1 86 ? 6.400 -11.683 -13.983 1.00 86.50 86 GLY A CA 1
ATOM 684 C C . GLY A 1 86 ? 7.890 -11.659 -13.642 1.00 86.50 86 GLY A C 1
ATOM 685 O O . GLY A 1 86 ? 8.324 -12.402 -12.765 1.00 86.50 86 GLY A O 1
ATOM 686 N N . LYS A 1 87 ? 8.670 -10.824 -14.329 1.00 86.00 87 LYS A N 1
ATOM 687 C CA . LYS A 1 87 ? 10.112 -10.719 -14.142 1.00 86.00 87 LYS A CA 1
ATOM 688 C C . LYS A 1 87 ? 10.424 -9.781 -12.985 1.00 86.00 87 LYS A C 1
ATOM 690 O O . LYS A 1 87 ? 9.933 -8.655 -12.936 1.00 86.00 87 LYS A O 1
ATOM 695 N N . LEU A 1 88 ? 11.259 -10.260 -12.073 1.00 87.44 88 LEU A N 1
ATOM 696 C CA . LEU A 1 88 ? 11.910 -9.447 -11.055 1.00 87.44 88 LEU A CA 1
ATOM 697 C C . LEU A 1 88 ? 13.355 -9.279 -11.511 1.00 87.44 88 LEU A C 1
ATOM 699 O O . LEU A 1 88 ? 14.066 -10.272 -11.662 1.00 87.44 88 LEU A O 1
ATOM 703 N N . GLY A 1 89 ? 13.776 -8.044 -11.764 1.00 84.06 89 GLY A N 1
ATOM 704 C CA . GLY A 1 89 ? 15.112 -7.720 -12.254 1.00 84.06 89 GLY A CA 1
ATOM 705 C C . GLY A 1 89 ? 16.210 -8.318 -11.378 1.00 84.06 89 GLY A C 1
ATOM 706 O O . GLY A 1 89 ? 17.182 -8.856 -11.904 1.00 84.06 89 GLY A O 1
ATOM 707 N N . PHE A 1 90 ? 16.021 -8.336 -10.056 1.00 87.69 90 PHE A N 1
ATOM 708 C CA . PHE A 1 90 ? 16.999 -8.942 -9.145 1.00 87.69 90 PHE A CA 1
ATOM 709 C C . PHE A 1 90 ? 17.072 -10.479 -9.211 1.00 87.69 90 PHE A C 1
ATOM 711 O O . PHE A 1 90 ? 18.064 -11.044 -8.760 1.00 87.69 90 PHE A O 1
ATOM 718 N N . LEU A 1 91 ? 16.045 -11.166 -9.731 1.00 87.69 91 LEU A N 1
ATOM 719 C CA . LEU A 1 91 ? 16.064 -12.625 -9.927 1.00 87.69 91 LEU A CA 1
ATOM 720 C C . LEU A 1 91 ? 16.678 -13.034 -11.271 1.00 87.69 91 LEU A C 1
ATOM 722 O O . LEU A 1 91 ? 17.056 -14.190 -11.437 1.00 87.69 91 LEU A O 1
ATOM 726 N N . GLU A 1 92 ? 16.747 -12.109 -12.228 1.00 80.38 92 GLU A N 1
ATOM 727 C CA . GLU A 1 92 ? 17.354 -12.331 -13.548 1.00 80.38 92 GLU A CA 1
ATOM 728 C C . GLU A 1 92 ? 18.841 -11.931 -13.603 1.00 80.38 92 GLU A C 1
ATOM 730 O O . GLU A 1 92 ? 19.465 -12.069 -14.656 1.00 80.38 92 GLU A O 1
ATOM 735 N N . SER A 1 93 ? 19.382 -11.420 -12.490 1.00 62.28 93 SER A N 1
ATOM 736 C CA . SER A 1 93 ? 20.756 -10.915 -12.341 1.00 62.28 93 SER A CA 1
ATOM 737 C C . SER A 1 93 ? 21.779 -12.008 -12.037 1.00 62.28 93 SER A C 1
ATOM 739 O O . SER A 1 93 ? 21.451 -12.929 -11.256 1.00 62.28 93 SER A O 1
#

Sequence (93 aa):
MNLRLSLLEIFLLEVIVWLVIWLLNDYMATLLTFTLGAIVLAVLVIALIAEAIERSKVPRRYFHIMALSILAPLVSAVIYLFIFGGKLGFLES